Protein AF-A0A9P7EX65-F1 (afdb_monomer)

Solvent-accessible surface area (backbone atoms only — not comparable to full-atom values): 8869 Å² total; per-residue (Å²): 137,86,85,88,80,90,82,90,84,80,88,81,90,87,81,88,79,90,79,92,74,93,75,82,83,78,82,73,82,73,80,79,76,82,76,76,82,76,81,76,79,80,81,79,81,64,94,77,73,67,84,56,40,40,64,62,52,33,52,57,53,22,72,80,41,59,91,70,51,44,69,78,48,50,63,55,35,46,76,70,70,38,53,36,42,70,63,52,50,76,54,56,40,64,52,33,29,77,72,59,65,36,54,69,71,50,15,46,52,48,41,53,50,38,46,52,52,46,53,52,49,54,52,51,53,54,51,53,58,58,56,61,63,72,78,112

Nearest PDB structures (foldseek):
  2bke-assembly1_A  TM=8.267E-01  e=3.832E-01  Saccharolobus solfataricus P2
  2zud-assembly1_A  TM=8.315E-01  e=6.810E-01  Saccharolobus solfataricus
  5zrx-assembly2_B  TM=8.293E-01  e=1.143E+00  Mus musculus
  6g8o-assembly1_B  TM=6.963E-01  e=4.554E-01  Mus musculus
  3h8m-assembly2_B  TM=6.887E-01  e=5.109E-01  Homo sapiens

Structure (mmCIF, N/CA/C/O backbone):
data_AF-A0A9P7EX65-F1
#
_entry.id   AF-A0A9P7EX65-F1
#
loop_
_atom_site.group_PDB
_atom_site.id
_atom_site.type_symbol
_atom_site.label_atom_id
_atom_site.label_alt_id
_atom_site.label_comp_id
_atom_site.label_asym_id
_atom_site.label_entity_id
_atom_site.label_seq_id
_atom_site.pdbx_PDB_ins_code
_atom_site.Cartn_x
_atom_site.Cartn_y
_atom_site.Cartn_z
_atom_site.occupancy
_atom_site.B_iso_or_equiv
_atom_site.auth_seq_id
_atom_site.auth_comp_id
_atom_site.auth_asym_id
_atom_site.auth_atom_id
_atom_site.pdbx_PDB_model_num
ATOM 1 N N . MET A 1 1 ? 18.002 63.842 38.604 1.00 49.38 1 MET A N 1
ATOM 2 C CA . MET A 1 1 ? 19.077 64.029 37.599 1.00 49.38 1 MET A CA 1
ATOM 3 C C . MET A 1 1 ? 20.293 64.585 38.316 1.00 49.38 1 MET A C 1
ATOM 5 O O . MET A 1 1 ? 20.043 65.413 39.187 1.00 49.38 1 MET A O 1
ATOM 9 N N . PRO A 1 2 ? 21.554 64.288 37.947 1.00 60.16 2 PRO A N 1
ATOM 10 C CA . PRO A 1 2 ? 22.184 63.217 37.135 1.00 60.16 2 PRO A CA 1
ATOM 11 C C . PRO A 1 2 ? 23.217 62.459 38.057 1.00 60.16 2 PRO A C 1
ATOM 13 O O . PRO A 1 2 ? 22.926 62.446 39.252 1.00 60.16 2 PRO A O 1
ATOM 16 N N . PRO A 1 3 ? 24.384 61.871 37.668 1.00 52.25 3 PRO A N 1
ATOM 17 C CA . PRO A 1 3 ? 24.979 61.610 36.351 1.00 52.25 3 PRO A CA 1
ATOM 18 C C . PRO A 1 3 ? 25.624 60.214 36.129 1.00 52.25 3 PRO A C 1
ATOM 20 O O . PRO A 1 3 ? 25.800 59.389 37.019 1.00 52.25 3 PRO A O 1
ATOM 23 N N . SER A 1 4 ? 25.978 60.033 34.857 1.00 53.50 4 SER A N 1
ATOM 24 C CA . SER A 1 4 ? 26.887 59.093 34.195 1.00 53.50 4 SER A CA 1
ATOM 25 C C . SER A 1 4 ? 28.264 58.888 34.847 1.00 53.50 4 SER A C 1
ATOM 27 O O . SER A 1 4 ? 28.776 59.818 35.459 1.00 53.50 4 SER A O 1
ATOM 29 N N . ALA A 1 5 ? 28.899 57.737 34.559 1.00 48.44 5 ALA A N 1
ATOM 30 C CA . ALA A 1 5 ? 30.327 57.531 34.200 1.00 48.44 5 ALA A CA 1
ATOM 31 C C . ALA A 1 5 ? 30.702 56.048 34.447 1.00 48.44 5 ALA A C 1
ATOM 33 O O . ALA A 1 5 ? 30.431 55.518 35.515 1.00 48.44 5 ALA A O 1
ATOM 34 N N . LEU A 1 6 ? 31.089 55.286 33.414 1.00 51.59 6 LEU A N 1
ATOM 35 C CA . LEU A 1 6 ? 32.487 54.985 33.041 1.00 51.59 6 LEU A CA 1
ATOM 36 C C . LEU A 1 6 ? 33.312 54.359 34.182 1.00 51.59 6 LEU A C 1
ATOM 38 O O . LEU A 1 6 ? 33.614 55.040 35.149 1.00 51.59 6 LEU A O 1
ATOM 42 N N . LEU A 1 7 ? 33.782 53.120 34.006 1.00 52.62 7 LEU A N 1
ATOM 43 C CA . LEU A 1 7 ? 35.195 52.856 33.698 1.00 52.62 7 LEU A CA 1
ATOM 44 C C . LEU A 1 7 ? 35.436 51.358 33.446 1.00 52.62 7 LEU A C 1
ATOM 46 O O . LEU A 1 7 ? 34.997 50.495 34.200 1.00 52.62 7 LEU A O 1
ATOM 50 N N . ALA A 1 8 ? 36.174 51.083 32.374 1.00 52.03 8 ALA A N 1
ATOM 51 C CA . ALA A 1 8 ? 36.885 49.834 32.166 1.00 52.03 8 ALA A CA 1
ATOM 52 C C . ALA A 1 8 ? 38.072 49.757 33.135 1.00 52.03 8 ALA A C 1
ATOM 54 O O . ALA A 1 8 ? 38.737 50.769 33.343 1.00 52.03 8 ALA A O 1
ATOM 55 N N . HIS A 1 9 ? 38.382 48.565 33.645 1.00 47.31 9 HIS A N 1
ATOM 56 C CA . HIS A 1 9 ? 39.721 48.258 34.134 1.00 47.31 9 HIS A CA 1
ATOM 57 C C . HIS A 1 9 ? 40.144 46.864 33.680 1.00 47.31 9 HIS A C 1
ATOM 59 O O . HIS A 1 9 ? 39.511 45.852 33.975 1.00 47.31 9 HIS A O 1
ATOM 65 N N . ASP A 1 10 ? 41.211 46.909 32.898 1.00 45.66 10 ASP A N 1
ATOM 66 C CA . ASP A 1 10 ? 42.023 45.838 32.361 1.00 45.66 10 ASP A CA 1
ATOM 67 C C . ASP A 1 10 ? 43.076 45.402 33.397 1.00 45.66 10 ASP A C 1
ATOM 69 O O . ASP A 1 10 ? 43.487 46.199 34.242 1.00 45.66 10 ASP A O 1
ATOM 73 N N . THR A 1 11 ? 43.532 44.157 33.239 1.00 52.44 11 THR A N 1
ATOM 74 C CA . THR A 1 11 ? 44.794 43.557 33.721 1.00 52.44 11 THR A CA 1
ATOM 75 C C . THR A 1 11 ? 45.127 43.524 35.214 1.00 52.44 11 THR A C 1
ATOM 77 O O . THR A 1 11 ? 45.382 44.545 35.826 1.00 52.44 11 THR A O 1
ATOM 80 N N . ASP A 1 12 ? 45.348 42.307 35.722 1.00 51.81 12 ASP A N 1
ATOM 81 C CA . ASP A 1 12 ? 46.647 41.903 36.294 1.00 51.81 12 ASP A CA 1
ATOM 82 C C . ASP A 1 12 ? 46.716 40.361 36.341 1.00 51.81 12 ASP A C 1
ATOM 84 O O . ASP A 1 12 ? 45.896 39.686 36.956 1.00 51.81 12 ASP A O 1
ATOM 88 N N . LYS A 1 13 ? 47.517 39.745 35.463 1.00 50.38 13 LYS A N 1
ATOM 89 C CA . LYS A 1 13 ? 48.795 39.096 35.810 1.00 50.38 13 LYS A CA 1
ATOM 90 C C . LYS A 1 13 ? 48.740 38.213 37.063 1.00 50.38 13 LYS A C 1
ATOM 92 O O . LYS A 1 13 ? 48.890 38.677 38.185 1.00 50.38 13 LYS A O 1
ATOM 97 N N . CYS A 1 14 ? 48.731 36.903 36.840 1.00 47.25 14 CYS A N 1
ATOM 98 C CA . CYS A 1 14 ? 49.370 35.951 37.744 1.00 47.25 14 CYS A CA 1
ATOM 99 C C . CYS A 1 14 ? 50.371 35.134 36.924 1.00 47.25 14 CYS A C 1
ATOM 101 O O . CYS A 1 14 ? 49.997 34.282 36.122 1.00 47.25 14 CYS A O 1
ATOM 103 N N . ILE A 1 15 ? 51.651 35.461 37.095 1.00 49.72 15 ILE A N 1
ATOM 104 C CA . ILE A 1 15 ? 52.786 34.612 36.734 1.00 49.72 15 ILE A CA 1
ATOM 105 C C . ILE A 1 15 ? 53.389 34.131 38.062 1.00 49.72 15 ILE A C 1
ATOM 107 O O . ILE A 1 15 ? 53.404 34.902 39.020 1.00 49.72 15 ILE A O 1
ATOM 111 N N . TRP A 1 16 ? 53.922 32.902 38.029 1.00 43.38 16 TRP A N 1
ATOM 112 C CA . TRP A 1 16 ? 54.726 32.165 39.023 1.00 43.38 16 TRP A CA 1
ATOM 113 C C . TRP A 1 16 ? 53.883 31.147 39.808 1.00 43.38 16 TRP A C 1
ATOM 115 O O . TRP A 1 16 ? 52.822 31.480 40.312 1.00 43.38 16 TRP A O 1
ATOM 125 N N . SER A 1 17 ? 54.241 29.870 39.930 1.00 44.59 17 SER A N 1
ATOM 126 C CA . SER A 1 17 ? 55.485 29.157 39.632 1.00 44.59 17 SER A CA 1
ATOM 127 C C . SER A 1 17 ? 55.196 27.665 39.461 1.00 44.59 17 SER A C 1
ATOM 129 O O . SER A 1 17 ? 54.215 27.148 39.992 1.00 44.59 17 SER A O 1
ATOM 131 N N . SER A 1 18 ? 56.091 27.000 38.732 1.00 50.28 18 SER A N 1
ATOM 132 C CA . SER A 1 18 ? 56.234 25.552 38.615 1.00 50.28 18 SER A CA 1
ATOM 133 C C . SER A 1 18 ? 56.177 24.827 39.959 1.00 50.28 18 SER A C 1
ATOM 135 O O . SER A 1 18 ? 56.778 25.280 40.928 1.00 50.28 18 SER A O 1
ATOM 137 N N . ASN A 1 19 ? 55.554 23.650 39.955 1.00 49.94 19 ASN A N 1
ATOM 138 C CA . ASN A 1 19 ? 55.986 22.522 40.768 1.00 49.94 19 ASN A CA 1
ATOM 139 C C . ASN A 1 19 ? 55.862 21.255 39.918 1.00 49.94 19 ASN A C 1
ATOM 141 O O . ASN A 1 19 ? 54.761 20.804 39.599 1.00 49.94 19 ASN A O 1
ATOM 145 N N . ASP A 1 20 ? 57.018 20.721 39.543 1.00 50.34 20 ASP A N 1
ATOM 146 C CA . ASP A 1 20 ? 57.195 19.368 39.047 1.00 50.34 20 ASP A CA 1
ATOM 147 C C . ASP A 1 20 ? 56.792 18.367 40.136 1.00 50.34 20 ASP A C 1
ATOM 149 O O . ASP A 1 20 ? 57.315 18.388 41.252 1.00 50.34 20 ASP A O 1
ATOM 153 N N . VAL A 1 21 ? 55.880 17.457 39.805 1.00 50.78 21 VAL A N 1
ATOM 154 C CA . VAL A 1 21 ? 55.802 16.162 40.478 1.00 50.78 21 VAL A CA 1
ATOM 155 C C . VAL A 1 21 ? 55.427 15.114 39.436 1.00 50.78 21 VAL A C 1
ATOM 157 O O . VAL A 1 21 ? 54.314 15.072 38.911 1.00 50.78 21 VAL A O 1
ATOM 160 N N . GLU A 1 22 ? 56.411 14.292 39.081 1.00 53.69 22 GLU A N 1
ATOM 161 C CA . GLU A 1 22 ? 56.199 13.057 38.338 1.00 53.69 22 GLU A CA 1
ATOM 162 C C . GLU A 1 22 ? 55.382 12.085 39.204 1.00 53.69 22 GLU A C 1
ATOM 164 O O . GLU A 1 22 ? 55.747 11.760 40.334 1.00 53.69 22 GLU A O 1
ATOM 169 N N . GLY A 1 23 ? 54.258 11.616 38.660 1.00 48.81 23 GLY A N 1
ATOM 170 C CA . GLY A 1 23 ? 53.341 10.653 39.273 1.00 48.81 23 GLY A CA 1
ATOM 171 C C . GLY A 1 23 ? 52.426 10.029 38.208 1.00 48.81 23 GLY A C 1
ATOM 172 O O . GLY A 1 23 ? 52.274 10.593 37.129 1.00 48.81 23 GLY A O 1
ATOM 173 N N . PRO A 1 24 ? 51.880 8.824 38.434 1.00 46.75 24 PRO A N 1
ATOM 174 C CA . PRO A 1 24 ? 51.958 7.715 37.483 1.00 46.75 24 PRO A CA 1
ATOM 175 C C . PRO A 1 24 ? 50.986 7.786 36.293 1.00 46.75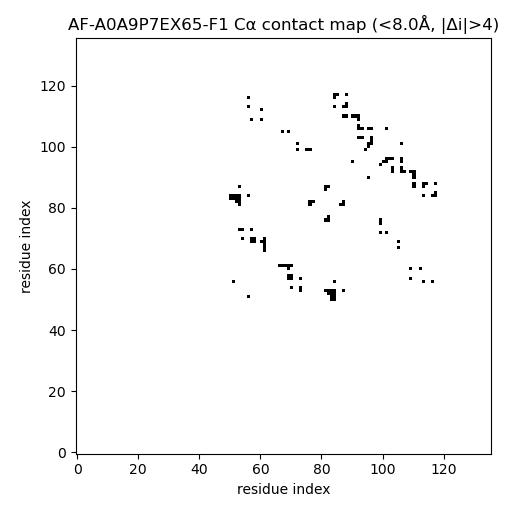 24 PRO A C 1
ATOM 177 O O . PRO A 1 24 ? 49.831 8.180 36.412 1.00 46.75 24 PRO A O 1
ATOM 180 N N . LYS A 1 25 ? 51.503 7.310 35.151 1.00 51.91 25 LYS A N 1
ATOM 181 C CA . LYS A 1 25 ? 50.871 7.014 33.852 1.00 51.91 25 LYS A CA 1
ATOM 182 C C . LYS A 1 25 ? 49.336 6.974 33.874 1.00 51.91 25 LYS A C 1
ATOM 184 O O . LYS A 1 25 ? 48.730 5.964 34.231 1.00 51.91 25 LYS A O 1
ATOM 189 N N . ALA A 1 26 ? 48.729 8.049 33.378 1.00 48.41 26 ALA A N 1
ATOM 190 C CA . ALA A 1 26 ? 47.327 8.081 33.000 1.00 48.41 26 ALA A CA 1
ATOM 191 C C . ALA A 1 26 ? 47.050 7.002 31.939 1.00 48.41 26 ALA A C 1
ATOM 193 O O . ALA A 1 26 ? 47.608 7.040 30.840 1.00 48.41 26 ALA A O 1
ATOM 194 N N . LEU A 1 27 ? 46.182 6.038 32.262 1.00 54.81 27 LEU A N 1
ATOM 195 C CA . LEU A 1 27 ? 45.540 5.199 31.254 1.00 54.81 27 LEU A CA 1
ATOM 196 C C . LEU A 1 27 ? 44.689 6.119 30.377 1.00 54.81 27 LEU A C 1
ATOM 198 O O . LEU A 1 27 ? 43.644 6.612 30.799 1.00 54.81 27 LEU A O 1
ATOM 202 N N . THR A 1 28 ? 45.146 6.367 29.157 1.00 59.09 28 THR A N 1
ATOM 203 C CA . THR A 1 28 ? 44.353 7.068 28.155 1.00 59.09 28 THR A CA 1
ATOM 204 C C . THR A 1 28 ? 43.146 6.195 27.788 1.00 59.09 28 THR A C 1
ATOM 206 O O . THR A 1 28 ? 43.321 5.022 27.439 1.00 59.09 28 THR A O 1
ATOM 209 N N . PRO A 1 29 ? 41.903 6.706 27.861 1.00 55.94 29 PRO A N 1
ATOM 210 C CA . PRO A 1 29 ? 40.768 5.980 27.319 1.00 55.94 29 PRO A CA 1
ATOM 211 C C . PRO A 1 29 ? 40.958 5.893 25.804 1.00 55.94 29 PRO A C 1
ATOM 213 O O . PRO A 1 29 ? 41.002 6.906 25.105 1.00 55.94 29 PRO A O 1
ATOM 216 N N . GLN A 1 30 ? 41.132 4.671 25.299 1.00 65.44 30 GLN A N 1
ATOM 217 C CA . GLN A 1 30 ? 41.230 4.434 23.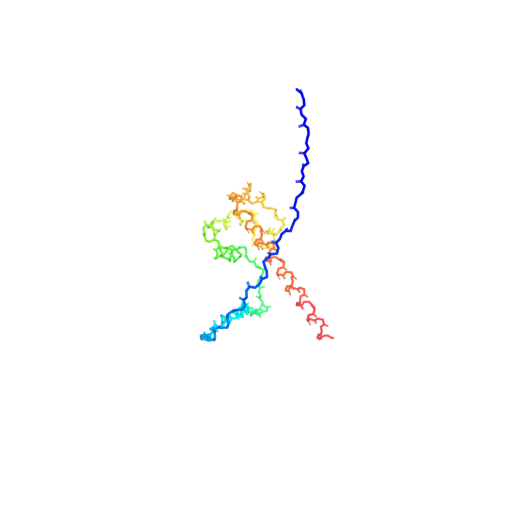865 1.00 65.44 30 GLN A CA 1
ATOM 218 C C . GLN A 1 30 ? 39.958 4.960 23.183 1.00 65.44 30 GLN A C 1
ATOM 220 O O . GLN A 1 30 ? 38.854 4.685 23.666 1.00 65.44 30 GLN A O 1
ATOM 22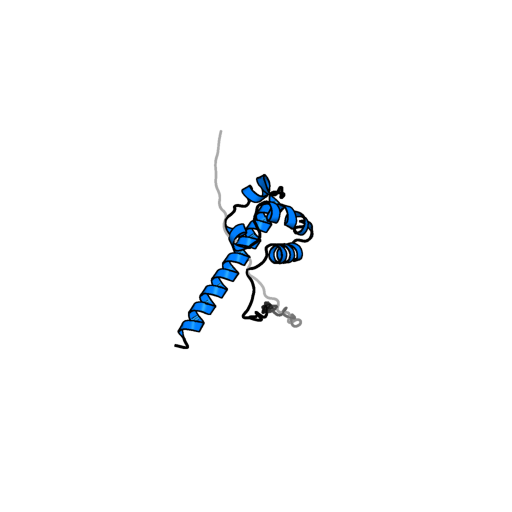5 N N . PRO A 1 31 ? 40.065 5.689 22.060 1.00 56.88 31 PRO A N 1
ATOM 226 C CA . PRO A 1 31 ? 38.893 6.084 21.301 1.00 56.88 31 PRO A CA 1
ATOM 227 C C . PRO A 1 31 ? 38.221 4.815 20.771 1.00 56.88 31 PRO A C 1
ATOM 229 O O . PRO A 1 31 ? 38.777 4.110 19.927 1.00 56.88 31 PRO A O 1
ATOM 232 N N . LEU A 1 32 ? 37.029 4.516 21.295 1.00 62.47 32 LEU A N 1
ATOM 233 C CA . LEU A 1 32 ? 36.144 3.469 20.792 1.00 62.47 32 LEU A CA 1
ATOM 234 C C . LEU A 1 32 ? 35.904 3.727 19.303 1.00 62.47 32 LEU A C 1
ATOM 236 O O . LEU A 1 32 ? 35.109 4.587 18.916 1.00 62.47 32 LEU A O 1
ATOM 240 N N . LYS A 1 33 ? 36.634 2.995 18.457 1.00 63.56 33 LYS A N 1
ATOM 241 C CA . LYS A 1 33 ? 36.408 2.961 17.016 1.00 63.56 33 LYS A CA 1
ATOM 242 C C . LYS A 1 33 ? 34.986 2.447 16.825 1.00 63.56 33 LYS A C 1
ATOM 244 O O . LYS A 1 33 ? 34.724 1.270 17.052 1.00 63.56 33 LYS A O 1
ATOM 249 N N . ARG A 1 34 ? 34.064 3.344 16.465 1.00 60.62 34 ARG A N 1
ATOM 250 C CA . ARG A 1 34 ? 32.701 2.994 16.052 1.00 60.62 34 ARG A CA 1
ATOM 251 C C . ARG A 1 34 ? 32.799 2.066 14.843 1.00 60.62 34 ARG A C 1
ATOM 253 O O . ARG A 1 34 ? 32.951 2.518 13.712 1.00 60.62 34 ARG A O 1
ATOM 260 N N . THR A 1 35 ? 32.741 0.767 15.086 1.00 58.84 35 THR A N 1
ATOM 261 C CA . THR A 1 35 ? 32.504 -0.237 14.059 1.00 58.84 35 THR A CA 1
ATOM 262 C C . THR A 1 35 ? 31.012 -0.231 13.763 1.00 58.84 35 THR A C 1
ATOM 264 O O . THR A 1 35 ? 30.198 -0.735 14.531 1.00 58.84 35 THR A O 1
ATOM 267 N N . PHE A 1 36 ? 30.629 0.408 12.660 1.00 56.19 36 PHE A N 1
ATOM 268 C CA . PHE A 1 36 ? 29.278 0.274 12.131 1.00 56.19 36 PHE A CA 1
ATOM 269 C C . PHE A 1 36 ? 29.135 -1.144 11.574 1.00 56.19 36 PHE A C 1
ATOM 271 O O . PHE A 1 36 ? 29.807 -1.505 10.609 1.00 56.19 36 PHE A O 1
ATOM 278 N N . ALA A 1 37 ? 28.286 -1.960 12.199 1.00 60.19 37 ALA A N 1
ATOM 279 C CA . ALA A 1 37 ? 27.874 -3.233 11.630 1.00 60.19 37 ALA A CA 1
ATOM 280 C C . ALA A 1 37 ? 26.995 -2.941 10.405 1.00 60.19 37 ALA A C 1
ATOM 282 O O . ALA A 1 37 ? 25.847 -2.517 10.532 1.00 60.19 37 ALA A O 1
ATOM 283 N N . LEU A 1 38 ? 27.557 -3.118 9.210 1.00 51.94 38 LEU A N 1
ATOM 284 C CA . LEU A 1 38 ? 26.790 -3.140 7.972 1.00 51.94 38 LEU A CA 1
ATOM 285 C C . LEU A 1 38 ? 26.004 -4.451 7.947 1.00 51.94 38 LEU A C 1
ATOM 287 O O . LEU A 1 38 ? 26.566 -5.514 7.694 1.00 51.94 38 LEU A O 1
ATOM 291 N N . PHE A 1 39 ? 24.708 -4.376 8.244 1.00 46.09 39 PHE A N 1
ATOM 292 C CA . PHE A 1 39 ? 23.789 -5.488 8.040 1.00 46.09 39 PHE A CA 1
ATOM 293 C C . PHE A 1 39 ? 23.650 -5.697 6.526 1.00 46.09 39 PHE A C 1
ATOM 295 O O . PHE A 1 39 ? 22.958 -4.939 5.845 1.00 46.09 39 PHE A O 1
ATOM 302 N N . MET A 1 40 ? 24.388 -6.662 5.975 1.00 47.47 40 MET A N 1
ATOM 303 C CA . MET A 1 40 ? 24.203 -7.086 4.591 1.00 47.47 40 MET A CA 1
ATOM 304 C C . MET A 1 40 ? 22.953 -7.960 4.541 1.00 47.47 40 MET A C 1
ATOM 306 O O . MET A 1 40 ? 22.995 -9.143 4.861 1.00 47.47 40 MET A O 1
ATOM 310 N N . GLU A 1 41 ? 21.825 -7.350 4.183 1.00 51.19 41 GLU A N 1
ATOM 311 C CA . GLU A 1 41 ? 20.622 -8.079 3.792 1.00 51.19 41 GLU A CA 1
ATOM 312 C C . GLU A 1 41 ? 20.970 -8.869 2.518 1.00 51.19 41 GLU A C 1
ATOM 314 O O . GLU A 1 41 ? 21.232 -8.283 1.464 1.00 51.19 41 GLU A O 1
ATOM 319 N N . SER A 1 42 ? 21.093 -10.193 2.651 1.00 47.12 42 SER A N 1
ATOM 320 C CA . SER A 1 42 ? 21.372 -11.108 1.545 1.00 47.12 42 SER A CA 1
ATOM 321 C C . SER A 1 42 ? 20.177 -11.094 0.591 1.00 47.12 42 SER A C 1
ATOM 323 O O . SER A 1 42 ? 19.121 -11.640 0.897 1.00 47.12 42 SER A O 1
ATOM 325 N N . ASP A 1 43 ? 20.324 -10.402 -0.540 1.00 51.56 43 ASP A N 1
ATOM 326 C CA . ASP A 1 43 ? 19.349 -10.362 -1.635 1.00 51.56 43 ASP A CA 1
ATOM 327 C C . ASP A 1 43 ? 19.465 -11.686 -2.403 1.00 51.56 43 ASP A C 1
ATOM 329 O O . ASP A 1 43 ? 20.144 -11.775 -3.427 1.00 51.56 43 ASP A O 1
ATOM 333 N N . GLU A 1 44 ? 18.862 -12.744 -1.86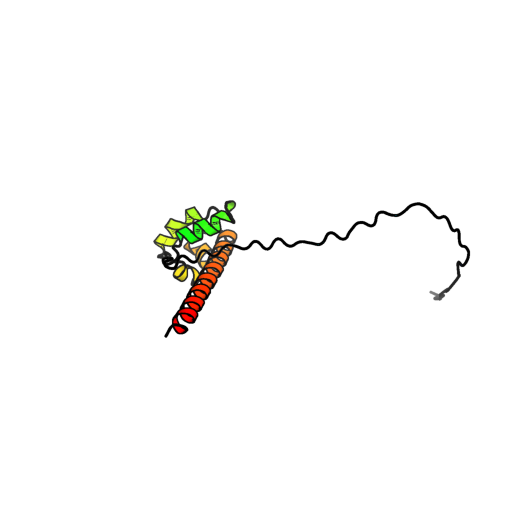1 1.00 48.78 44 GLU A N 1
ATOM 334 C CA . GLU A 1 44 ? 18.642 -13.985 -2.601 1.00 48.78 44 GLU A CA 1
ATOM 335 C C . GLU A 1 44 ? 17.632 -13.683 -3.726 1.00 48.78 44 GLU A C 1
ATOM 337 O O . GLU A 1 44 ? 16.415 -13.732 -3.543 1.00 48.78 44 GLU A O 1
ATOM 342 N N . GLU A 1 45 ? 18.158 -13.273 -4.893 1.00 48.16 45 GLU A N 1
ATOM 343 C CA . GLU A 1 45 ? 17.407 -13.088 -6.142 1.00 48.16 45 GLU A CA 1
ATOM 344 C C . GLU A 1 45 ? 16.781 -14.432 -6.536 1.00 48.16 45 GLU A C 1
ATOM 346 O O . GLU A 1 45 ? 17.385 -15.243 -7.237 1.00 48.16 45 GLU A O 1
ATOM 351 N N . THR A 1 46 ? 15.542 -14.655 -6.106 1.00 46.91 46 THR A N 1
ATOM 352 C CA . THR A 1 46 ? 14.682 -15.659 -6.726 1.00 46.91 46 THR A CA 1
ATOM 353 C C . THR A 1 46 ? 14.109 -15.014 -7.992 1.00 46.91 46 THR A C 1
ATOM 355 O O . THR A 1 46 ? 13.427 -13.987 -7.931 1.00 46.91 46 THR A O 1
ATOM 358 N N . ASP A 1 47 ? 14.472 -15.553 -9.157 1.00 50.16 47 ASP A N 1
ATOM 359 C CA . ASP A 1 47 ? 14.230 -14.967 -10.491 1.00 50.16 47 ASP A CA 1
ATOM 360 C C . ASP A 1 47 ? 12.762 -15.076 -10.962 1.00 50.16 47 ASP A C 1
ATOM 362 O O . ASP A 1 47 ? 12.429 -14.707 -12.083 1.00 50.16 47 ASP A O 1
ATOM 366 N N . ASP A 1 48 ? 11.864 -15.525 -10.084 1.00 47.78 48 ASP A N 1
ATOM 367 C CA . ASP A 1 48 ? 10.448 -15.763 -10.375 1.00 47.78 48 ASP A CA 1
ATOM 368 C C . ASP A 1 48 ? 9.562 -15.249 -9.225 1.00 47.78 48 ASP A C 1
ATOM 370 O O . ASP A 1 48 ? 8.694 -15.940 -8.699 1.00 47.78 48 ASP A O 1
ATOM 374 N N . GLU A 1 49 ? 9.851 -14.038 -8.733 1.00 51.91 49 GLU A N 1
ATOM 375 C CA . GLU A 1 49 ? 8.989 -13.401 -7.733 1.00 51.91 49 GLU A CA 1
ATOM 376 C C . GLU A 1 49 ? 7.676 -12.956 -8.413 1.00 51.91 49 GLU A C 1
ATOM 378 O O . GLU A 1 49 ? 7.717 -12.111 -9.319 1.00 51.91 49 GLU A O 1
ATOM 383 N N . PRO A 1 50 ? 6.514 -13.503 -8.005 1.00 55.38 50 PRO A N 1
ATOM 384 C CA . PRO A 1 50 ? 5.215 -13.112 -8.545 1.00 55.38 50 PRO A CA 1
ATOM 385 C C . PRO A 1 50 ? 4.915 -11.639 -8.233 1.00 55.38 50 PRO A C 1
ATOM 387 O O . PRO A 1 50 ? 5.548 -11.040 -7.360 1.00 55.38 50 PRO A O 1
ATOM 390 N N . LEU A 1 51 ? 3.927 -11.048 -8.931 1.00 61.56 51 LEU A N 1
ATOM 391 C CA . LEU A 1 51 ? 3.373 -9.736 -8.562 1.00 61.56 51 LEU A CA 1
ATOM 392 C C . LEU A 1 51 ? 3.203 -9.690 -7.039 1.00 61.56 51 LEU A C 1
ATOM 394 O O . LEU A 1 51 ? 2.464 -10.512 -6.500 1.00 61.56 51 LEU A O 1
ATOM 398 N N . GLN A 1 52 ? 3.894 -8.763 -6.363 1.00 72.81 52 GLN A N 1
ATOM 399 C CA . GLN A 1 52 ? 3.861 -8.702 -4.903 1.00 72.81 52 GLN A CA 1
ATOM 400 C C . GLN A 1 52 ? 2.418 -8.498 -4.433 1.00 72.81 52 GLN A C 1
ATOM 402 O O . GLN A 1 52 ? 1.824 -7.430 -4.631 1.00 72.81 52 GLN A O 1
ATOM 407 N N . ASP A 1 53 ? 1.873 -9.563 -3.846 1.00 85.75 53 ASP A N 1
ATOM 408 C CA . ASP A 1 53 ? 0.548 -9.599 -3.248 1.00 85.75 53 ASP A CA 1
ATOM 409 C C . ASP A 1 53 ? 0.499 -8.596 -2.095 1.00 85.75 53 ASP A C 1
ATOM 411 O O . ASP A 1 53 ? 1.435 -8.480 -1.291 1.00 85.75 53 ASP A O 1
ATOM 415 N N . ILE A 1 54 ? -0.609 -7.868 -2.008 1.00 88.62 54 ILE A N 1
ATOM 416 C CA . ILE A 1 54 ? -0.860 -6.927 -0.926 1.00 88.62 54 ILE A CA 1
ATOM 417 C C . ILE A 1 54 ? -0.776 -7.606 0.450 1.00 88.62 54 ILE A C 1
ATOM 419 O O . ILE A 1 54 ? -0.343 -6.972 1.412 1.00 88.62 54 ILE A O 1
ATOM 423 N N . GLU A 1 55 ? -1.111 -8.897 0.553 1.00 89.94 55 GLU A N 1
ATOM 424 C CA . GLU A 1 55 ? -0.987 -9.667 1.799 1.00 89.94 55 GLU A CA 1
ATOM 425 C C . GLU A 1 55 ? 0.463 -9.829 2.263 1.00 89.94 55 GLU A C 1
ATOM 427 O O . GLU A 1 55 ? 0.766 -9.650 3.449 1.00 89.94 55 GLU A O 1
ATOM 432 N N . ALA A 1 56 ? 1.376 -10.119 1.334 1.00 87.88 56 ALA A N 1
ATOM 433 C CA . ALA A 1 56 ? 2.797 -10.243 1.640 1.00 87.88 56 ALA A CA 1
ATOM 434 C C . ALA A 1 56 ? 3.367 -8.895 2.110 1.00 87.88 56 ALA A C 1
ATOM 436 O O . ALA A 1 56 ? 4.113 -8.827 3.091 1.00 87.88 56 ALA A O 1
ATOM 437 N N . VAL A 1 57 ? 2.944 -7.804 1.465 1.00 88.19 57 VAL A N 1
ATOM 438 C CA . VAL A 1 57 ? 3.333 -6.435 1.835 1.00 88.19 57 VAL A CA 1
ATOM 439 C C . VAL A 1 57 ? 2.804 -6.072 3.223 1.00 88.19 57 VAL A C 1
ATOM 441 O O . VAL A 1 57 ? 3.558 -5.572 4.057 1.00 88.19 57 VAL A O 1
ATOM 444 N N . LEU A 1 58 ? 1.532 -6.358 3.509 1.00 90.44 58 LEU A N 1
ATOM 445 C CA . LEU A 1 58 ? 0.927 -6.108 4.820 1.00 90.44 58 LEU A CA 1
ATOM 446 C C . LEU A 1 58 ? 1.619 -6.907 5.923 1.00 90.44 58 LEU A C 1
ATOM 448 O O . LEU A 1 58 ? 1.898 -6.354 6.985 1.00 90.44 58 LEU A O 1
ATOM 452 N N . THR A 1 59 ? 1.946 -8.172 5.663 1.00 90.56 59 THR A N 1
ATOM 453 C CA . THR A 1 59 ? 2.701 -9.018 6.596 1.00 90.56 59 THR A CA 1
ATOM 454 C C . THR A 1 59 ? 4.086 -8.435 6.874 1.00 90.56 59 THR A C 1
ATOM 456 O O . THR A 1 59 ? 4.486 -8.316 8.035 1.00 90.56 59 THR A O 1
ATOM 459 N N . SER A 1 60 ? 4.793 -7.994 5.829 1.00 88.56 60 SER A N 1
ATOM 460 C CA . SER A 1 60 ? 6.106 -7.356 5.967 1.00 88.56 60 SER A CA 1
ATOM 461 C C . SER A 1 60 ? 6.030 -6.073 6.803 1.00 88.56 60 SER A C 1
ATOM 463 O O . SER A 1 60 ? 6.771 -5.925 7.775 1.00 88.56 60 SER A O 1
ATOM 465 N N . ILE A 1 61 ? 5.080 -5.179 6.511 1.00 89.38 61 ILE A N 1
ATOM 466 C CA . ILE A 1 61 ? 4.888 -3.938 7.281 1.00 89.38 61 ILE A CA 1
ATOM 467 C C . ILE A 1 61 ? 4.495 -4.253 8.733 1.00 89.38 61 ILE A C 1
ATOM 469 O O . ILE A 1 61 ? 4.986 -3.604 9.659 1.00 89.38 61 ILE A O 1
ATOM 473 N N . ASN A 1 62 ? 3.655 -5.267 8.955 1.00 90.88 62 ASN A N 1
ATOM 474 C CA . ASN A 1 62 ? 3.236 -5.676 10.294 1.00 90.88 62 ASN A CA 1
ATOM 475 C C . ASN A 1 62 ? 4.393 -6.213 11.138 1.00 90.88 62 ASN A C 1
ATOM 477 O O . ASN A 1 62 ? 4.399 -5.997 12.345 1.00 90.88 62 ASN A O 1
ATOM 481 N N . SER A 1 63 ? 5.383 -6.866 10.525 1.00 90.19 63 SER A N 1
ATOM 482 C CA . SER A 1 63 ? 6.573 -7.329 11.251 1.00 90.19 63 SER A CA 1
ATOM 483 C C . SER A 1 63 ? 7.367 -6.166 11.867 1.00 90.19 63 SER A C 1
ATOM 485 O O . SER A 1 63 ? 7.864 -6.280 12.984 1.00 90.19 63 SER A O 1
ATOM 487 N N . CYS A 1 64 ? 7.401 -5.014 11.190 1.00 87.62 64 CYS A N 1
ATOM 488 C CA . CYS A 1 64 ? 8.034 -3.788 11.680 1.00 87.62 64 CYS A CA 1
ATOM 489 C C . CYS A 1 64 ? 7.154 -3.012 12.673 1.00 87.62 64 CYS A C 1
ATOM 491 O O . CYS A 1 64 ? 7.669 -2.328 13.557 1.00 87.62 64 CYS A O 1
ATOM 493 N N . TYR A 1 65 ? 5.830 -3.091 12.519 1.00 89.19 65 TYR A N 1
ATOM 494 C CA . TYR A 1 65 ? 4.859 -2.298 13.277 1.00 89.19 65 TYR A CA 1
ATOM 495 C C . TYR A 1 65 ? 3.689 -3.159 13.784 1.00 89.19 65 TYR A C 1
ATOM 497 O O . TYR A 1 65 ? 2.536 -2.926 13.405 1.00 89.19 65 TYR A O 1
ATOM 505 N N . PRO A 1 66 ? 3.943 -4.133 14.676 1.00 89.50 66 PRO A N 1
ATOM 506 C CA . PRO A 1 66 ? 2.926 -5.102 15.092 1.00 89.50 66 PRO A CA 1
ATOM 507 C C . PRO A 1 66 ? 1.749 -4.452 15.832 1.00 89.50 66 PRO A C 1
ATOM 509 O O . PRO A 1 66 ? 0.619 -4.924 15.743 1.00 89.50 66 PRO A O 1
ATOM 512 N N . ALA A 1 67 ? 1.983 -3.321 16.506 1.00 89.75 67 ALA A N 1
ATOM 513 C CA . ALA A 1 67 ? 0.954 -2.580 17.236 1.00 89.75 67 ALA A CA 1
ATOM 514 C C . ALA A 1 67 ? -0.164 -2.016 16.336 1.00 89.75 67 ALA A C 1
ATOM 516 O O . ALA A 1 67 ? -1.275 -1.788 16.807 1.00 89.75 67 ALA A O 1
ATOM 517 N N . MET A 1 68 ? 0.106 -1.798 15.044 1.00 88.25 68 MET A N 1
ATOM 518 C CA . MET A 1 68 ? -0.882 -1.261 14.099 1.00 88.25 68 MET A CA 1
ATOM 519 C C . MET A 1 68 ? -1.867 -2.324 13.594 1.00 88.25 68 MET A C 1
ATOM 521 O O . MET A 1 68 ? -2.933 -1.974 13.077 1.00 88.25 68 MET A O 1
ATOM 525 N N . ASN A 1 69 ? -1.523 -3.608 13.756 1.00 90.50 69 ASN A N 1
ATOM 526 C CA . ASN A 1 69 ? -2.312 -4.758 13.325 1.00 90.50 69 ASN A CA 1
ATOM 527 C C . ASN A 1 69 ? -2.780 -4.631 11.863 1.00 90.50 69 ASN A C 1
ATOM 529 O O . ASN A 1 69 ? -3.976 -4.607 11.576 1.0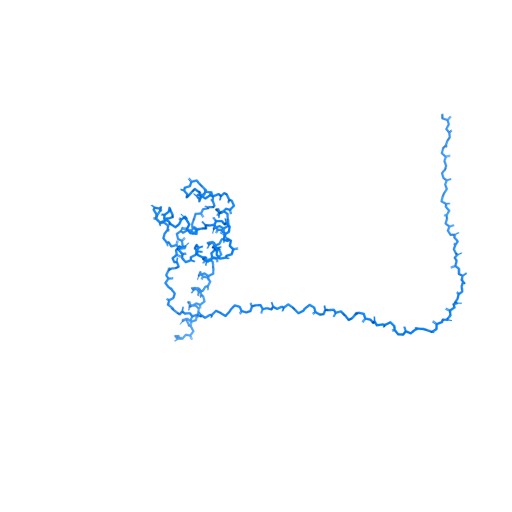0 90.50 69 ASN A O 1
ATOM 533 N N . PHE A 1 70 ? -1.830 -4.504 10.935 1.00 89.81 70 PHE A N 1
ATOM 534 C CA . PHE A 1 70 ? -2.113 -4.337 9.506 1.00 89.81 70 PHE A CA 1
ATOM 535 C C . PHE A 1 70 ? -2.894 -5.489 8.838 1.00 89.81 70 PHE A C 1
ATOM 537 O O . PHE A 1 70 ? -3.712 -5.189 7.964 1.00 89.81 70 PHE A O 1
ATOM 544 N N . PRO A 1 71 ? -2.740 -6.771 9.234 1.00 91.19 71 PRO A N 1
ATOM 545 C CA . PRO A 1 71 ? -3.455 -7.885 8.608 1.00 91.19 71 PRO A CA 1
ATOM 546 C C . PRO A 1 71 ? -4.984 -7.758 8.628 1.00 91.19 71 PRO A C 1
ATOM 548 O O . PRO A 1 71 ? -5.655 -8.280 7.744 1.00 91.19 71 PRO A O 1
ATOM 551 N N . LYS A 1 72 ? -5.562 -7.007 9.575 1.00 93.38 72 LYS A N 1
ATOM 552 C CA . LYS A 1 72 ? -7.021 -6.807 9.635 1.00 93.38 72 LYS A CA 1
ATOM 553 C C . LYS A 1 72 ? -7.593 -6.034 8.438 1.00 93.38 72 LYS A C 1
ATOM 555 O O . LYS A 1 72 ? -8.790 -6.115 8.191 1.00 93.38 72 LYS A O 1
ATOM 560 N N . TYR A 1 73 ? -6.763 -5.279 7.712 1.00 92.56 73 TYR A N 1
ATOM 561 C CA . TYR A 1 73 ? -7.201 -4.474 6.567 1.00 92.56 73 TYR A CA 1
ATOM 562 C C . TYR A 1 73 ? -7.108 -5.220 5.226 1.00 92.56 73 TYR A C 1
ATOM 564 O O . TYR A 1 73 ? -7.464 -4.656 4.194 1.00 92.56 73 TYR A O 1
ATOM 572 N N . VAL A 1 74 ? -6.633 -6.473 5.211 1.00 92.00 74 VAL A N 1
ATOM 573 C CA . VAL A 1 74 ? -6.485 -7.274 3.980 1.00 92.00 74 VAL A CA 1
ATOM 574 C C . VAL A 1 74 ? -7.810 -7.366 3.224 1.00 92.00 74 VAL A C 1
ATOM 576 O O . VAL A 1 74 ? -7.877 -7.037 2.041 1.00 92.00 74 VAL A O 1
ATOM 579 N N . ASN A 1 75 ? -8.878 -7.765 3.916 1.00 93.06 75 ASN A N 1
ATOM 580 C CA . ASN A 1 75 ? -10.181 -7.979 3.288 1.00 93.06 75 ASN A CA 1
ATOM 581 C C . ASN A 1 75 ? -10.754 -6.673 2.728 1.00 93.06 75 ASN A C 1
ATOM 583 O O . ASN A 1 75 ? -11.172 -6.637 1.575 1.00 93.06 75 ASN A O 1
ATOM 587 N N . THR A 1 76 ? -10.681 -5.576 3.485 1.00 94.12 76 THR A N 1
ATOM 588 C CA . THR A 1 76 ? -11.169 -4.263 3.035 1.00 94.12 76 THR A CA 1
ATOM 589 C C . THR A 1 76 ? -10.367 -3.691 1.867 1.00 94.12 76 THR A C 1
ATOM 591 O O . THR A 1 76 ? -10.924 -2.973 1.035 1.00 94.12 76 THR A O 1
ATOM 594 N N . LEU A 1 77 ? -9.072 -4.001 1.762 1.00 93.19 77 LEU A N 1
ATOM 595 C CA . LEU A 1 77 ? -8.267 -3.649 0.589 1.00 93.19 77 LEU A CA 1
ATOM 596 C C . LEU A 1 77 ? -8.694 -4.463 -0.641 1.00 93.19 77 LEU A C 1
ATOM 598 O O . LEU A 1 77 ? -8.917 -3.885 -1.708 1.00 93.19 77 LEU A O 1
ATOM 602 N N . LYS A 1 78 ? -8.891 -5.777 -0.481 1.00 92.19 78 LYS A N 1
ATOM 603 C CA . LYS A 1 78 ? -9.339 -6.676 -1.558 1.00 92.19 78 LYS A CA 1
ATOM 604 C C . LYS A 1 78 ? -10.738 -6.335 -2.071 1.00 92.19 78 LYS A C 1
ATOM 606 O O . LYS A 1 78 ? -10.937 -6.267 -3.281 1.00 92.19 78 LYS A O 1
ATOM 611 N N . GLU A 1 79 ? -11.681 -6.034 -1.183 1.00 93.19 79 GLU A N 1
ATOM 612 C CA . GLU A 1 79 ? -13.038 -5.584 -1.543 1.00 93.19 79 GLU A CA 1
ATOM 613 C C . GLU A 1 79 ? -13.032 -4.305 -2.390 1.00 93.19 79 GLU A C 1
ATOM 615 O O . GLU A 1 79 ? -13.919 -4.087 -3.213 1.00 93.19 79 GLU A O 1
ATOM 620 N N . ARG A 1 80 ? -12.005 -3.464 -2.230 1.00 91.12 80 ARG A N 1
ATOM 621 C CA . ARG A 1 80 ? -11.809 -2.241 -3.019 1.00 91.12 80 ARG A CA 1
ATOM 622 C C . ARG A 1 80 ? -10.979 -2.456 -4.285 1.00 91.12 80 ARG A C 1
ATOM 624 O O . ARG A 1 80 ? -10.623 -1.482 -4.945 1.00 91.12 80 ARG A O 1
ATOM 631 N N . GLY A 1 81 ? -10.670 -3.703 -4.628 1.00 91.06 81 GLY A N 1
ATOM 632 C CA . GLY A 1 81 ? -9.894 -4.055 -5.814 1.00 91.06 81 GLY A CA 1
ATOM 633 C C . GLY A 1 81 ? -8.384 -3.857 -5.664 1.00 91.06 81 GLY A C 1
ATOM 634 O O . GLY A 1 81 ? -7.660 -3.882 -6.660 1.00 91.06 81 GLY A O 1
ATOM 635 N N . ILE A 1 82 ? -7.884 -3.647 -4.444 1.00 92.94 82 ILE A N 1
ATOM 636 C CA . ILE A 1 82 ? -6.460 -3.425 -4.176 1.00 92.94 82 ILE A CA 1
ATOM 637 C C . ILE A 1 82 ? -5.817 -4.772 -3.850 1.00 92.94 82 ILE A C 1
ATOM 639 O O . ILE A 1 82 ? -5.658 -5.137 -2.690 1.00 92.94 82 ILE A O 1
ATOM 643 N N . PHE A 1 83 ? -5.476 -5.520 -4.899 1.00 91.12 83 PHE A N 1
ATOM 644 C CA . PHE A 1 83 ? -4.839 -6.840 -4.788 1.00 91.12 83 PHE A CA 1
ATOM 645 C C . PHE A 1 83 ? -3.315 -6.785 -4.885 1.00 91.12 83 PHE A C 1
ATOM 647 O O . PHE A 1 83 ? -2.621 -7.625 -4.323 1.00 91.12 83 PHE A O 1
ATOM 654 N N . TYR A 1 84 ? -2.790 -5.794 -5.603 1.00 91.06 84 TYR A N 1
ATOM 655 C CA . TYR A 1 84 ? -1.381 -5.734 -5.968 1.00 91.06 84 TYR A CA 1
ATOM 656 C C . TYR A 1 84 ? -0.715 -4.474 -5.432 1.00 91.06 84 TYR A C 1
ATOM 658 O O . TYR A 1 84 ? -1.332 -3.406 -5.345 1.00 91.06 84 TYR A O 1
ATOM 666 N N . LEU A 1 85 ? 0.581 -4.590 -5.144 1.00 90.25 85 LEU A N 1
ATOM 667 C CA . LEU A 1 85 ? 1.414 -3.480 -4.688 1.00 90.25 85 LEU A CA 1
ATOM 668 C C . LEU A 1 85 ? 1.370 -2.265 -5.629 1.00 90.25 85 LEU A C 1
ATOM 670 O O . LEU A 1 85 ? 1.294 -1.132 -5.159 1.00 90.25 85 LEU A O 1
ATOM 674 N N . SER A 1 86 ? 1.409 -2.490 -6.944 1.00 89.56 86 SER A N 1
ATOM 675 C CA . SER A 1 86 ? 1.354 -1.418 -7.946 1.00 89.56 86 SER A CA 1
ATOM 676 C C . SER A 1 86 ? 0.066 -0.610 -7.825 1.00 89.56 86 SER A C 1
ATOM 678 O O . SER A 1 86 ? 0.113 0.612 -7.720 1.00 89.56 86 SER A O 1
ATOM 680 N N . THR A 1 87 ? -1.080 -1.288 -7.740 1.00 91.19 87 THR A N 1
ATOM 681 C CA . THR A 1 87 ? -2.390 -0.664 -7.530 1.00 91.19 87 THR A CA 1
ATOM 682 C C . THR A 1 87 ? -2.416 0.139 -6.232 1.00 91.19 87 THR A C 1
ATOM 684 O O . THR A 1 87 ? -2.861 1.284 -6.229 1.00 91.19 87 THR A O 1
ATOM 687 N N . ALA A 1 88 ? -1.881 -0.416 -5.143 1.00 91.88 88 ALA A N 1
ATOM 688 C CA . ALA A 1 88 ? -1.819 0.267 -3.855 1.00 91.88 88 ALA A CA 1
ATOM 689 C C . ALA A 1 88 ? -0.928 1.530 -3.887 1.00 91.88 88 ALA A C 1
ATOM 691 O O . ALA A 1 88 ? -1.216 2.525 -3.218 1.00 91.88 88 ALA A O 1
ATOM 692 N N . ALA A 1 89 ? 0.140 1.536 -4.688 1.00 92.19 89 ALA A N 1
ATOM 693 C CA . ALA A 1 89 ? 1.058 2.672 -4.781 1.00 92.19 89 ALA A CA 1
ATOM 694 C C . ALA A 1 89 ? 0.442 3.915 -5.447 1.00 92.19 89 ALA A C 1
ATOM 696 O O . ALA A 1 89 ? 0.954 5.018 -5.263 1.00 92.19 89 ALA A O 1
ATOM 697 N N . HIS A 1 90 ? -0.661 3.766 -6.187 1.00 92.44 90 HIS A N 1
ATOM 698 C CA . HIS A 1 90 ? -1.342 4.887 -6.841 1.00 92.44 90 HIS A CA 1
ATOM 699 C C . HIS A 1 90 ? -2.192 5.741 -5.892 1.00 92.44 90 HIS A C 1
ATOM 701 O O . HIS A 1 90 ? -2.529 6.875 -6.233 1.00 92.44 90 HIS A O 1
ATOM 707 N N . PHE A 1 91 ? -2.547 5.221 -4.716 1.00 94.00 91 PHE A N 1
ATOM 708 C CA . PHE A 1 91 ? -3.407 5.923 -3.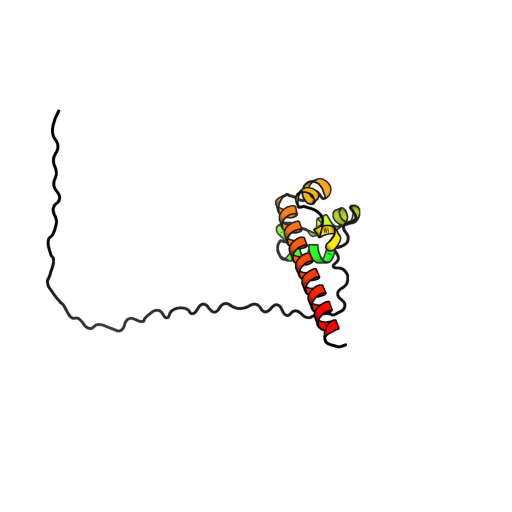767 1.00 94.00 91 PHE A CA 1
ATOM 709 C C . PHE A 1 91 ? -2.598 6.681 -2.716 1.00 94.00 91 PHE A C 1
ATOM 711 O O . PHE A 1 91 ? -1.528 6.246 -2.289 1.00 94.00 91 PHE A O 1
ATOM 718 N N . ASN A 1 92 ? -3.142 7.808 -2.260 1.00 94.62 92 ASN A N 1
ATOM 719 C CA . ASN A 1 92 ? -2.569 8.607 -1.180 1.00 94.62 92 ASN A CA 1
ATOM 720 C C . ASN A 1 92 ? -2.945 8.047 0.206 1.00 94.62 92 ASN A C 1
ATOM 722 O O . ASN A 1 92 ? -3.856 7.233 0.346 1.00 94.62 92 ASN A O 1
ATOM 726 N N . SER A 1 93 ? -2.266 8.513 1.258 1.00 94.62 93 SER A N 1
ATOM 727 C CA . SER A 1 93 ? -2.588 8.135 2.643 1.00 94.62 93 SER A CA 1
ATOM 728 C C . SER A 1 93 ? -4.037 8.464 3.026 1.00 94.62 93 SER A C 1
ATOM 730 O O . SER A 1 93 ? -4.682 7.660 3.691 1.00 94.62 93 SER A O 1
ATOM 732 N N . GLN A 1 94 ? -4.576 9.596 2.561 1.00 96.44 94 GLN A N 1
ATOM 733 C CA . GLN A 1 94 ? -5.953 10.020 2.850 1.00 96.44 94 GLN A CA 1
ATOM 734 C C . GLN A 1 94 ? -7.003 9.030 2.337 1.00 96.44 94 GLN A C 1
ATOM 736 O O . GLN A 1 94 ? -7.951 8.711 3.052 1.00 96.44 94 GLN A O 1
ATOM 741 N N . PHE A 1 95 ? -6.800 8.449 1.153 1.00 96.06 95 PHE A N 1
ATOM 742 C CA . PHE A 1 95 ? -7.672 7.397 0.638 1.00 96.06 95 PHE A CA 1
ATOM 743 C C . PHE A 1 95 ? -7.773 6.219 1.617 1.00 96.06 95 PHE A C 1
ATOM 745 O O . PHE A 1 95 ? -8.862 5.705 1.863 1.00 96.06 95 PHE A O 1
ATOM 752 N N . TYR A 1 96 ? -6.661 5.801 2.222 1.00 95.44 96 TYR A N 1
ATOM 753 C CA . TYR A 1 96 ? -6.660 4.688 3.173 1.00 95.44 96 TYR A CA 1
ATOM 754 C C . TYR A 1 96 ? -7.384 5.018 4.480 1.00 95.44 96 TYR A C 1
ATOM 756 O O . TYR A 1 96 ? -7.993 4.132 5.082 1.00 95.44 96 TYR A O 1
ATOM 764 N N . VAL A 1 97 ? -7.385 6.286 4.886 1.00 96.56 97 VAL A N 1
ATOM 765 C CA . VAL A 1 97 ? -8.182 6.752 6.024 1.00 96.56 97 VAL A CA 1
ATOM 766 C C . VAL A 1 97 ? -9.670 6.717 5.673 1.00 96.56 97 VAL A C 1
ATOM 768 O O . VAL A 1 97 ? -10.443 6.023 6.328 1.00 96.56 97 VAL A O 1
ATOM 771 N N . GLU A 1 98 ? -10.072 7.395 4.598 1.00 96.06 98 GLU A N 1
ATOM 772 C CA . GLU A 1 98 ? -11.489 7.588 4.256 1.00 96.06 98 GLU A CA 1
ATOM 773 C C . GLU A 1 98 ? -12.179 6.326 3.737 1.00 96.06 98 GLU A C 1
ATOM 775 O O . GLU A 1 98 ? -13.368 6.103 3.968 1.00 96.06 98 GLU A O 1
ATOM 780 N N . LYS A 1 99 ? -11.458 5.523 2.953 1.00 94.62 99 LYS A N 1
ATOM 781 C CA . LYS A 1 99 ? -12.020 4.372 2.248 1.00 94.62 99 LYS A CA 1
ATOM 782 C C . LYS A 1 99 ? -11.718 3.085 3.003 1.00 94.62 99 LYS A C 1
ATOM 784 O O . LYS A 1 99 ? -12.618 2.283 3.233 1.00 94.62 99 LYS A O 1
ATOM 789 N N . VAL A 1 100 ? -10.481 2.864 3.424 1.00 93.25 100 VAL A N 1
ATOM 790 C CA . VAL A 1 100 ? -10.120 1.596 4.084 1.00 93.25 100 VAL A CA 1
ATOM 791 C C . VAL A 1 100 ? -10.404 1.626 5.591 1.00 93.25 100 VAL A C 1
ATOM 793 O O . VAL A 1 100 ? -10.518 0.568 6.207 1.00 93.25 100 VAL A O 1
ATOM 796 N N . GLY A 1 101 ? -10.593 2.813 6.179 1.00 94.44 101 GLY A N 1
ATOM 797 C CA . GLY A 1 101 ? -10.861 2.969 7.609 1.00 94.44 101 GLY A CA 1
ATOM 798 C C . GLY A 1 101 ? -9.610 2.783 8.468 1.00 94.44 101 GLY A C 1
ATOM 799 O O . GLY A 1 101 ? -9.701 2.378 9.627 1.00 94.44 101 GLY A O 1
ATOM 800 N N . MET A 1 102 ? -8.426 3.024 7.900 1.00 95.19 102 MET A N 1
ATOM 801 C CA . MET A 1 102 ? -7.181 3.018 8.663 1.00 95.19 102 MET A CA 1
ATOM 802 C C . MET A 1 102 ? -7.097 4.265 9.551 1.00 95.19 102 MET A C 1
ATOM 804 O O . MET A 1 102 ? -7.543 5.344 9.169 1.00 95.19 102 MET A O 1
ATOM 808 N N . SER A 1 103 ? -6.464 4.144 10.722 1.00 95.25 103 SER A N 1
ATOM 809 C CA . SER A 1 103 ? -6.068 5.333 11.483 1.00 95.25 103 SER A CA 1
ATOM 810 C C . SER A 1 103 ? -5.044 6.146 10.688 1.00 95.25 103 SER A C 1
ATOM 812 O O . SER A 1 103 ? -4.287 5.584 9.898 1.00 95.25 103 SER A O 1
ATOM 814 N N . GLU A 1 104 ? -4.972 7.457 10.916 1.00 94.81 104 GLU A N 1
ATOM 815 C CA . GLU A 1 104 ? -4.069 8.348 10.173 1.00 94.81 104 GLU A CA 1
ATOM 816 C C . GLU A 1 104 ? -2.604 7.876 10.219 1.00 94.81 104 GLU A C 1
ATOM 818 O O . GLU A 1 104 ? -1.938 7.773 9.188 1.00 94.81 104 GLU A O 1
ATOM 823 N N . GLY A 1 105 ? -2.128 7.468 11.402 1.00 93.69 105 GLY A N 1
ATOM 824 C CA . GLY A 1 105 ? -0.784 6.911 11.564 1.00 93.69 105 GLY A CA 1
ATOM 825 C C . GLY A 1 105 ? -0.584 5.580 10.832 1.00 93.69 105 GLY A C 1
ATOM 826 O O . GLY A 1 105 ? 0.471 5.360 10.229 1.00 93.69 105 GLY A O 1
ATOM 827 N N . ALA A 1 106 ? -1.589 4.696 10.840 1.00 93.56 106 ALA A N 1
ATOM 828 C CA . ALA A 1 106 ? -1.520 3.427 10.117 1.00 93.56 106 ALA A CA 1
ATOM 829 C C . ALA A 1 106 ? -1.513 3.660 8.603 1.00 93.56 106 ALA A C 1
ATOM 831 O O . ALA A 1 106 ? -0.669 3.099 7.911 1.00 93.56 106 ALA A O 1
ATOM 832 N N . ALA A 1 107 ? -2.381 4.539 8.103 1.00 95.31 107 ALA A N 1
ATOM 833 C CA . ALA A 1 107 ? -2.468 4.907 6.695 1.00 95.31 107 ALA A CA 1
ATOM 834 C C . ALA A 1 107 ? -1.163 5.528 6.180 1.00 95.31 107 ALA A C 1
ATOM 836 O O . ALA A 1 107 ? -0.673 5.152 5.115 1.00 95.31 107 ALA A O 1
ATOM 837 N N . PHE A 1 108 ? -0.565 6.442 6.948 1.00 95.00 108 PHE A N 1
ATOM 838 C CA . PHE A 1 108 ? 0.716 7.052 6.597 1.00 95.00 108 PHE A CA 1
ATOM 839 C C . PHE A 1 108 ? 1.851 6.020 6.546 1.00 95.00 108 PHE A C 1
ATOM 841 O O . PHE A 1 108 ? 2.620 5.975 5.581 1.00 95.00 108 PHE A O 1
ATOM 848 N N . THR A 1 109 ? 1.934 5.161 7.565 1.00 94.06 109 THR A N 1
ATOM 849 C CA . THR A 1 109 ? 2.948 4.098 7.646 1.00 94.06 109 THR A CA 1
ATOM 850 C C . THR A 1 109 ? 2.787 3.101 6.501 1.00 94.06 109 THR A C 1
ATOM 852 O O . THR A 1 109 ? 3.765 2.745 5.842 1.00 94.06 109 THR A O 1
ATOM 855 N N . PHE A 1 110 ? 1.547 2.705 6.218 1.00 93.94 110 PHE A N 1
ATOM 856 C CA . PHE A 1 110 ? 1.200 1.793 5.138 1.00 93.94 110 PHE A CA 1
ATOM 857 C C . PHE A 1 110 ? 1.557 2.363 3.767 1.00 93.94 110 PHE A C 1
ATOM 859 O O . PHE A 1 110 ? 2.291 1.726 3.013 1.00 93.94 110 PHE A O 1
ATOM 866 N N . HIS A 1 111 ? 1.120 3.590 3.471 1.00 94.94 111 HIS A N 1
ATOM 867 C CA . HIS A 1 111 ? 1.433 4.268 2.215 1.00 94.94 111 HIS A CA 1
ATOM 868 C C . HIS A 1 111 ? 2.948 4.418 2.019 1.00 94.94 111 HIS A C 1
ATOM 870 O O . HIS A 1 111 ? 3.477 4.107 0.954 1.00 94.94 111 HIS A O 1
ATOM 876 N N . THR A 1 112 ? 3.674 4.808 3.071 1.00 93.00 112 THR A N 1
ATOM 877 C CA . THR A 1 112 ? 5.140 4.902 3.029 1.00 93.00 112 THR A CA 1
ATOM 878 C C . THR A 1 112 ? 5.788 3.542 2.752 1.00 93.00 112 THR A C 1
ATOM 880 O O . THR A 1 112 ? 6.729 3.458 1.959 1.00 93.00 112 THR A O 1
ATOM 883 N N . GLY A 1 113 ? 5.293 2.475 3.385 1.00 91.75 113 GLY A N 1
ATOM 884 C CA . GLY A 1 113 ? 5.757 1.104 3.164 1.00 91.75 113 GLY A CA 1
ATOM 885 C C . GLY A 1 113 ? 5.531 0.636 1.727 1.00 91.75 113 GLY A C 1
ATOM 886 O O . GLY A 1 113 ? 6.469 0.159 1.087 1.00 91.75 113 GLY A O 1
ATOM 887 N N . ILE A 1 114 ? 4.331 0.861 1.190 1.00 92.62 114 ILE A N 1
ATOM 888 C CA . ILE A 1 114 ? 3.982 0.549 -0.200 1.00 92.62 114 ILE A CA 1
ATOM 889 C C . ILE A 1 114 ? 4.878 1.303 -1.175 1.00 92.62 114 ILE A C 1
ATOM 891 O O . ILE A 1 114 ? 5.461 0.687 -2.061 1.00 92.62 114 ILE A O 1
ATOM 895 N N . CYS A 1 115 ? 5.028 2.619 -1.016 1.00 91.88 115 CYS A N 1
ATOM 896 C CA . CYS A 1 115 ? 5.845 3.422 -1.922 1.00 91.88 115 CYS A CA 1
ATOM 897 C C . CYS A 1 115 ? 7.298 2.931 -1.946 1.00 91.88 115 CYS A C 1
ATOM 899 O O . CYS A 1 115 ? 7.891 2.796 -3.018 1.00 91.88 115 CYS A O 1
ATOM 901 N N . LYS A 1 116 ? 7.861 2.593 -0.779 1.00 90.56 116 LYS A N 1
ATOM 902 C CA . LYS A 1 116 ? 9.207 2.011 -0.682 1.00 90.56 116 LYS A CA 1
ATOM 903 C C . LYS A 1 116 ? 9.298 0.648 -1.368 1.00 90.56 116 LYS A C 1
ATOM 905 O O . LYS A 1 116 ? 10.239 0.426 -2.130 1.00 90.56 116 LYS A O 1
ATOM 910 N N . ALA A 1 117 ? 8.341 -0.245 -1.118 1.00 89.12 117 ALA A N 1
ATOM 911 C CA . ALA A 1 117 ? 8.304 -1.565 -1.741 1.00 89.12 117 ALA A CA 1
ATOM 912 C C . ALA A 1 117 ? 8.177 -1.454 -3.269 1.00 89.12 117 ALA A C 1
ATOM 914 O O . ALA A 1 117 ? 8.949 -2.073 -3.997 1.00 89.12 117 ALA A O 1
ATOM 915 N N . HIS A 1 118 ? 7.293 -0.580 -3.753 1.00 90.50 118 HIS A N 1
ATOM 916 C CA . HIS A 1 118 ? 7.069 -0.349 -5.177 1.00 90.50 118 HIS A CA 1
ATOM 917 C C . HIS A 1 118 ? 8.321 0.206 -5.868 1.00 90.50 118 HIS A C 1
ATOM 919 O O . HIS A 1 118 ? 8.730 -0.283 -6.917 1.00 90.50 118 HIS A O 1
ATOM 925 N N . MET A 1 119 ? 9.003 1.178 -5.252 1.00 89.50 119 MET A N 1
ATOM 926 C CA . MET A 1 119 ? 10.276 1.687 -5.777 1.00 89.50 119 MET A CA 1
ATOM 927 C C . MET A 1 119 ? 11.376 0.615 -5.794 1.00 89.50 119 MET A C 1
ATOM 929 O O . MET A 1 119 ? 12.185 0.580 -6.725 1.00 89.50 119 MET A O 1
ATOM 933 N N . LYS A 1 120 ? 11.429 -0.258 -4.777 1.00 88.94 120 LYS A N 1
ATOM 934 C CA . LYS A 1 120 ? 12.378 -1.384 -4.734 1.00 88.94 120 LYS A CA 1
ATOM 935 C C . LYS A 1 120 ? 12.101 -2.361 -5.881 1.00 88.94 120 LYS A C 1
ATOM 937 O O . LYS A 1 120 ? 13.049 -2.751 -6.564 1.00 88.94 120 LYS A O 1
ATOM 942 N N . ASP A 1 121 ? 10.835 -2.687 -6.124 1.00 87.62 121 ASP A N 1
ATOM 943 C CA . ASP A 1 121 ? 10.395 -3.555 -7.219 1.00 87.62 121 ASP A CA 1
ATOM 944 C C . ASP A 1 121 ? 10.741 -2.962 -8.599 1.00 87.62 121 ASP A C 1
ATOM 946 O O . ASP A 1 121 ? 11.428 -3.594 -9.404 1.00 87.62 121 ASP A O 1
ATOM 950 N N . GLU A 1 122 ? 10.413 -1.691 -8.842 1.00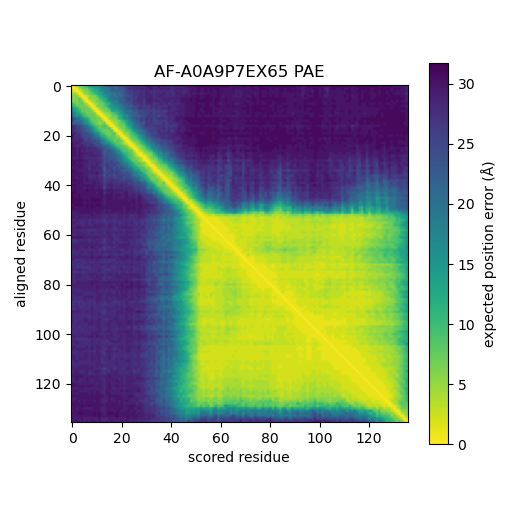 88.81 122 GLU A N 1
ATOM 951 C CA . GLU A 1 122 ? 10.761 -1.012 -10.099 1.00 88.81 122 GLU A CA 1
ATOM 952 C C . GLU A 1 122 ? 12.280 -0.950 -10.330 1.00 88.81 122 GLU A C 1
ATOM 954 O O . GLU A 1 122 ? 12.771 -1.187 -11.441 1.00 88.81 122 GLU A O 1
ATOM 959 N N . ARG A 1 123 ? 13.066 -0.726 -9.269 1.00 88.12 123 ARG A N 1
ATOM 960 C CA . ARG A 1 123 ? 14.533 -0.767 -9.345 1.00 88.12 123 ARG A CA 1
ATOM 961 C C . ARG A 1 123 ? 15.051 -2.167 -9.683 1.00 88.12 123 ARG A C 1
ATOM 963 O O . ARG A 1 123 ? 15.997 -2.280 -10.471 1.00 88.12 123 ARG A O 1
ATOM 970 N N . ARG A 1 124 ? 14.465 -3.224 -9.111 1.00 86.44 124 ARG A N 1
ATOM 971 C CA . ARG A 1 124 ? 14.798 -4.623 -9.438 1.00 86.44 124 ARG A CA 1
ATOM 972 C C . ARG A 1 124 ? 14.480 -4.921 -10.907 1.00 86.44 124 ARG A C 1
ATOM 974 O O . ARG A 1 124 ? 15.367 -5.371 -11.636 1.00 86.44 124 ARG A O 1
ATOM 981 N N . LYS A 1 125 ? 13.291 -4.552 -11.391 1.00 85.50 125 LYS A N 1
ATOM 982 C CA . LYS A 1 125 ? 12.905 -4.697 -12.808 1.00 85.50 125 LYS A CA 1
ATOM 983 C C . LYS A 1 125 ? 13.860 -3.966 -13.752 1.00 85.50 125 LYS A C 1
ATOM 985 O O . LYS A 1 125 ? 14.279 -4.532 -14.764 1.00 85.50 125 LYS A O 1
ATOM 990 N N . ALA A 1 126 ? 14.253 -2.733 -13.427 1.00 86.44 126 ALA A N 1
ATOM 991 C CA . ALA A 1 126 ? 15.208 -1.968 -14.230 1.00 86.44 126 ALA A CA 1
ATOM 992 C C . ALA A 1 126 ? 16.581 -2.662 -14.325 1.00 86.44 126 ALA A C 1
ATOM 994 O O . ALA A 1 126 ? 17.170 -2.736 -15.407 1.00 86.44 126 ALA A O 1
ATOM 995 N N . ARG A 1 127 ? 17.072 -3.234 -13.216 1.00 86.1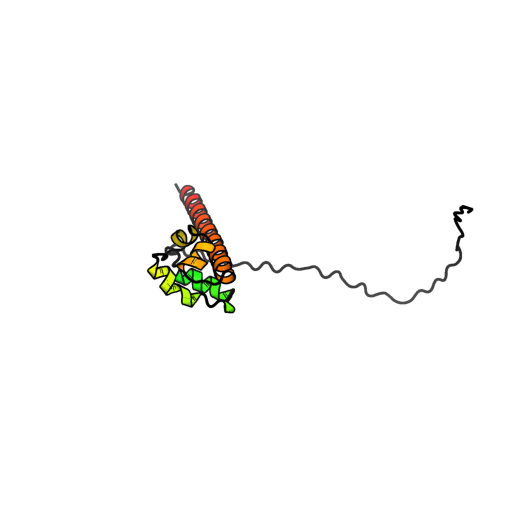9 127 ARG A N 1
ATOM 996 C CA . ARG A 1 127 ? 18.330 -4.002 -13.184 1.00 86.19 127 ARG A CA 1
ATOM 997 C C . ARG A 1 127 ? 18.261 -5.265 -14.044 1.00 86.19 127 ARG A C 1
ATOM 999 O O . ARG A 1 127 ? 19.203 -5.522 -14.795 1.00 86.19 127 ARG A O 1
ATOM 1006 N N . ARG A 1 128 ? 17.154 -6.016 -13.990 1.00 82.00 128 ARG A N 1
ATOM 1007 C CA . ARG A 1 128 ? 16.943 -7.215 -14.827 1.00 82.00 128 ARG A CA 1
ATOM 1008 C C . ARG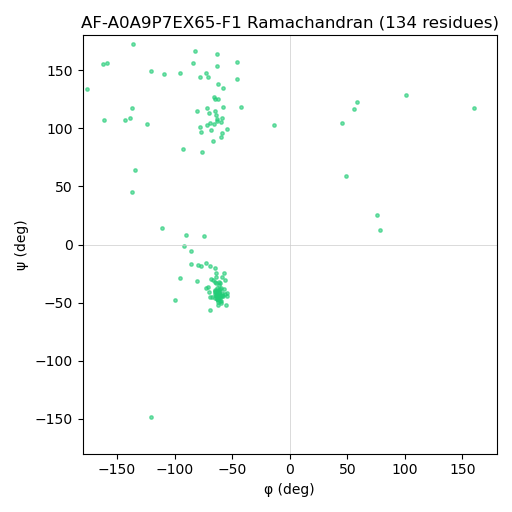 A 1 128 ? 16.970 -6.867 -16.319 1.00 82.00 128 ARG A C 1
ATOM 1010 O O . ARG A 1 128 ? 17.711 -7.486 -17.083 1.00 82.00 128 ARG A O 1
ATOM 1017 N N . LYS A 1 129 ? 16.277 -5.793 -16.720 1.00 80.00 129 LYS A N 1
ATOM 1018 C CA . LYS A 1 129 ? 16.291 -5.285 -18.108 1.00 80.00 129 LYS A CA 1
ATOM 1019 C C . LYS A 1 129 ? 17.696 -4.890 -18.583 1.00 80.00 129 LYS A C 1
ATOM 1021 O O . LYS A 1 129 ? 18.043 -5.133 -19.736 1.00 80.00 129 LYS A O 1
ATOM 1026 N N . ALA A 1 130 ? 18.517 -4.305 -17.710 1.00 81.19 130 ALA A N 1
ATOM 1027 C CA . ALA A 1 130 ? 19.896 -3.940 -18.039 1.00 81.19 130 ALA A CA 1
ATOM 1028 C C . ALA A 1 130 ? 20.824 -5.162 -18.190 1.00 81.19 130 ALA A C 1
ATOM 1030 O O . ALA A 1 130 ? 21.692 -5.163 -19.063 1.00 81.19 130 ALA A O 1
ATOM 1031 N N . LYS A 1 131 ? 20.636 -6.212 -17.374 1.00 76.00 131 LYS A N 1
ATOM 1032 C CA . LYS A 1 131 ? 21.402 -7.468 -17.471 1.00 76.00 131 LYS A CA 1
ATOM 1033 C C . LYS A 1 131 ? 21.041 -8.268 -18.733 1.00 76.00 131 LYS A C 1
ATOM 1035 O O . LYS A 1 131 ? 21.946 -8.759 -19.400 1.00 76.00 131 LYS A O 1
ATOM 1040 N N . GLY A 1 132 ? 19.757 -8.342 -19.099 1.00 66.44 132 GLY A N 1
ATOM 1041 C CA . GLY A 1 132 ? 19.300 -9.063 -20.298 1.00 66.44 132 GLY A CA 1
ATOM 1042 C C . GLY A 1 132 ? 19.874 -8.513 -21.610 1.00 66.44 132 GLY A C 1
ATOM 1043 O O . GLY A 1 132 ? 20.178 -9.277 -22.517 1.00 66.44 132 GLY A O 1
ATOM 1044 N N . LYS A 1 133 ? 20.130 -7.200 -21.682 1.00 60.25 133 LYS A N 1
ATOM 1045 C CA . LYS A 1 133 ? 20.760 -6.556 -22.849 1.00 60.25 133 LYS A CA 1
ATOM 1046 C C . LYS A 1 133 ? 22.258 -6.840 -23.012 1.00 60.25 133 LYS A C 1
ATOM 1048 O O . LYS A 1 133 ? 22.789 -6.579 -24.079 1.00 60.25 133 LYS A O 1
ATOM 1053 N N . LYS A 1 134 ? 22.956 -7.339 -21.982 1.00 58.69 134 LYS A N 1
ATOM 1054 C CA . LYS A 1 134 ? 24.399 -7.652 -22.054 1.00 58.69 134 LYS A CA 1
ATOM 1055 C C . LYS A 1 134 ? 24.706 -9.051 -22.604 1.00 58.69 134 LYS A C 1
ATOM 1057 O O . LYS A 1 134 ? 25.877 -9.381 -22.747 1.00 58.69 134 LYS A O 1
ATOM 1062 N N . LYS A 1 135 ? 23.686 -9.877 -22.859 1.00 52.88 135 LYS A N 1
ATOM 1063 C CA . LYS A 1 135 ? 23.836 -11.256 -23.356 1.00 52.88 135 LYS A CA 1
ATOM 1064 C C . LYS A 1 135 ? 23.355 -11.452 -24.806 1.00 52.88 135 LYS A C 1
ATOM 1066 O O . LYS A 1 135 ? 23.175 -12.597 -25.205 1.00 52.88 135 LYS A O 1
ATOM 1071 N N . ALA A 1 136 ? 23.132 -10.373 -25.557 1.00 44.75 136 ALA A N 1
ATOM 1072 C CA . ALA A 1 136 ? 22.734 -10.414 -26.966 1.00 44.75 136 ALA A CA 1
ATOM 1073 C C . ALA A 1 136 ? 23.864 -9.901 -27.861 1.00 44.75 136 ALA A C 1
ATOM 1075 O O . ALA A 1 136 ? 24.496 -8.896 -27.459 1.00 44.75 136 ALA A O 1
#

Organism: NCBI:txid1912936

pLDDT: mean 75.01, std 19.35, range [43.38, 96.56]

Radius of gyration: 31.86 Å; Cα contacts (8 Å, |Δi|>4): 74; chains: 1; bounding box: 70×80×68 Å

Foldseek 3Di:
DDDDDDDDDDDDDDDDDDDDDDDDDDPDDPPPPPDDPDPPPPPPPPVDDPQDFPQNLQVVLCVVVVVQVSNVLNVQCVVVVNGGLVSLQVDALVCCCPRSVGDSVSSNSSNVSSVVVVVVVVVVVVVVVVVVVVVD

Sequence (136 aa):
MPPSALLAHDTDKCIWSSNDVEGPKALTPQPLKRTFALFMESDEETDDEPLQDIEAVLTSINSCYPAMNFPKYVNTLKERGIFYLSTAAHFNSQFYVEKVGMSEGAAFTFHTGICKAHMKDERRKARRKAKGKKKA

Mean predicted aligned error: 16.88 Å

Secondary structure (DSSP, 8-state):
----------------------------------------------TT--S-BHHHHHHHHHHH-GGG-GGGGHHHHHHTT--BHHHHHTS-HHHIIIII---HHHHHHHHHHHHHHHHHHHHHHHHHHHHHGGG-